Protein AF-X1H424-F1 (afdb_monomer)

Foldseek 3Di:
DVVVVVVCPPQQDDDPVHNDPAGPVRVVVCVVPPPPLVVLLLVLLLVLLVVLCVVPAAFAPAPQVCLVCSVVSSVVVCVVVVVSVVSDDSDSASQAQLSRCCRHGHPNSSVVVVVVVVVVVVVLVVCLVPDDDPVVNVVSVVVVVVVVVVNVSNRRHRVVPDDD

Sequence (164 aa):
MISFIIITLIYSTDNPLNKSRLTVPQRAISVFDEKDPSINTRILMWRVTGLMIKDKPLLGGGIGSFKINYLDYQARFLKEHPEYNKYWTNAKEAHNEYLQIGAEIGLLGLGIILIMILKLYSLFIIFLKKEIDNKRKLTCWGLLLGITSFLISSLFTFPLHVPA

Organism: NCBI:txid412755

Mean predicted aligned error: 7.26 Å

Structure (mmCIF, N/CA/C/O backbone):
data_AF-X1H424-F1
#
_entry.id   AF-X1H424-F1
#
loop_
_atom_site.group_PDB
_atom_site.id
_atom_site.type_symbol
_atom_site.label_atom_id
_atom_site.label_alt_id
_atom_site.label_comp_id
_atom_site.label_asym_id
_atom_site.label_entity_id
_atom_site.label_seq_id
_atom_site.pdbx_PDB_ins_code
_atom_site.Cartn_x
_atom_site.Cartn_y
_atom_site.Cartn_z
_atom_site.occupancy
_atom_site.B_iso_or_equiv
_atom_site.auth_seq_id
_atom_site.auth_comp_id
_atom_site.auth_asym_id
_atom_site.auth_atom_id
_atom_site.pdbx_PDB_model_num
ATOM 1 N N . MET A 1 1 ? 19.628 0.979 31.693 1.00 76.81 1 MET A N 1
ATOM 2 C CA . MET A 1 1 ? 19.611 2.317 31.053 1.00 76.81 1 MET A CA 1
ATOM 3 C C . MET A 1 1 ? 20.960 2.663 30.426 1.00 76.81 1 MET A C 1
ATOM 5 O O . MET A 1 1 ? 20.997 2.891 29.228 1.00 76.81 1 MET A O 1
ATOM 9 N N . ILE A 1 2 ? 22.068 2.614 31.174 1.00 87.44 2 ILE A N 1
ATOM 10 C CA . ILE A 1 2 ? 23.419 2.900 30.645 1.00 87.44 2 ILE A CA 1
ATOM 11 C C . ILE A 1 2 ? 23.819 1.936 29.513 1.00 87.44 2 ILE A C 1
ATOM 13 O O . ILE A 1 2 ? 24.263 2.381 28.462 1.00 87.44 2 ILE A O 1
ATOM 17 N N . SER A 1 3 ? 23.573 0.631 29.672 1.00 84.19 3 SER A N 1
ATOM 18 C CA . SER A 1 3 ? 23.841 -0.369 28.624 1.00 84.19 3 SER A CA 1
ATOM 19 C C . SER A 1 3 ? 23.088 -0.089 27.319 1.00 84.19 3 SER A C 1
ATOM 21 O O . SER A 1 3 ? 23.665 -0.185 26.244 1.00 84.19 3 SER A O 1
ATOM 23 N N . PHE A 1 4 ? 21.819 0.316 27.406 1.00 86.00 4 PHE A N 1
ATOM 24 C CA . PHE A 1 4 ? 20.995 0.660 26.247 1.00 86.00 4 PHE A CA 1
ATOM 25 C C . PHE A 1 4 ? 21.537 1.885 25.502 1.00 86.00 4 PHE A C 1
ATOM 27 O O . PHE A 1 4 ? 21.606 1.877 24.276 1.00 86.00 4 PHE A O 1
ATOM 34 N N . ILE A 1 5 ? 21.983 2.910 26.234 1.00 86.25 5 ILE A N 1
ATOM 35 C CA . ILE A 1 5 ? 22.603 4.108 25.651 1.00 86.25 5 ILE A CA 1
ATOM 36 C C . ILE A 1 5 ? 23.924 3.746 24.964 1.00 86.25 5 ILE A C 1
ATOM 38 O O . ILE A 1 5 ? 24.152 4.169 23.836 1.00 86.25 5 ILE A O 1
ATOM 42 N N . ILE A 1 6 ? 24.761 2.921 25.602 1.00 86.06 6 ILE A N 1
ATOM 43 C CA . ILE A 1 6 ? 26.037 2.466 25.031 1.00 86.06 6 ILE A CA 1
ATOM 44 C C . ILE A 1 6 ? 25.802 1.667 23.746 1.00 86.06 6 ILE A C 1
ATOM 46 O O . ILE A 1 6 ? 26.428 1.956 22.732 1.00 86.06 6 ILE A O 1
ATOM 50 N N . ILE A 1 7 ? 24.867 0.712 23.755 1.00 84.44 7 ILE A N 1
ATOM 51 C CA . ILE A 1 7 ? 24.505 -0.065 22.560 1.00 84.44 7 ILE A CA 1
ATOM 52 C C . ILE A 1 7 ? 23.983 0.869 21.465 1.00 84.44 7 ILE A C 1
ATOM 54 O O . ILE A 1 7 ? 24.426 0.786 20.323 1.00 84.44 7 ILE A O 1
ATOM 58 N N . THR A 1 8 ? 23.094 1.800 21.812 1.00 82.56 8 THR A N 1
ATOM 59 C CA . THR A 1 8 ? 22.549 2.769 20.854 1.00 82.56 8 THR A CA 1
ATOM 60 C C . THR A 1 8 ? 23.662 3.607 20.233 1.00 82.56 8 THR A C 1
ATOM 62 O O . THR A 1 8 ? 23.692 3.748 19.017 1.00 82.56 8 THR A O 1
ATOM 6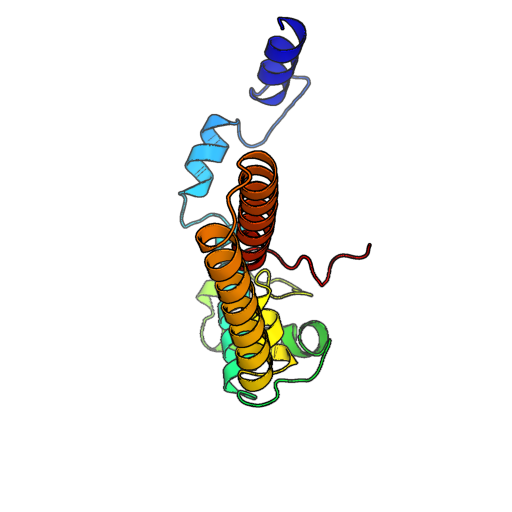5 N N . LEU A 1 9 ? 24.614 4.106 21.026 1.00 80.19 9 LEU A N 1
ATOM 66 C CA . LEU A 1 9 ? 25.762 4.870 20.532 1.00 80.19 9 LEU A CA 1
ATOM 67 C C . LEU A 1 9 ? 26.656 4.029 19.616 1.00 80.19 9 LEU A C 1
ATOM 69 O O . LEU A 1 9 ? 26.959 4.478 18.516 1.00 80.19 9 LEU A O 1
ATOM 73 N N . ILE A 1 10 ? 27.0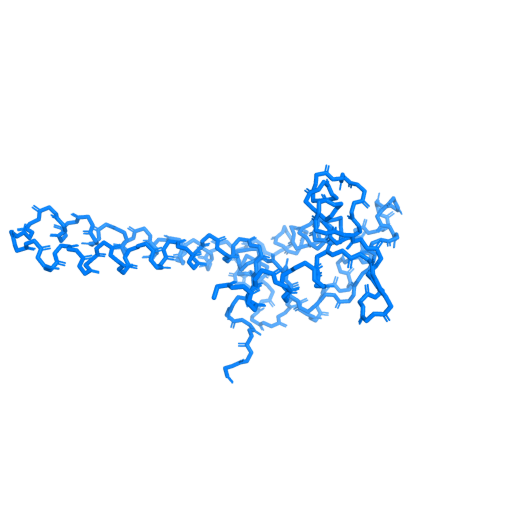02 2.799 20.014 1.00 83.12 10 ILE A N 1
ATOM 74 C CA . ILE A 1 10 ? 27.833 1.888 19.209 1.00 83.12 10 ILE A CA 1
ATOM 75 C C . ILE A 1 10 ? 27.181 1.582 17.851 1.00 83.12 10 ILE A C 1
ATOM 77 O O . ILE A 1 10 ? 27.872 1.521 16.839 1.00 83.12 10 ILE A O 1
ATOM 81 N N . TYR A 1 11 ? 25.860 1.413 17.790 1.00 78.19 11 TYR A N 1
ATOM 82 C CA . TYR A 1 11 ? 25.168 1.133 16.525 1.00 78.19 11 TYR A CA 1
ATOM 83 C C . TYR A 1 11 ? 24.762 2.387 15.735 1.00 78.19 11 TYR A C 1
ATOM 85 O O . TYR A 1 11 ? 24.417 2.283 14.555 1.00 78.19 11 TYR A O 1
ATOM 93 N N . SER A 1 12 ? 24.805 3.570 16.355 1.00 77.31 12 SER A N 1
ATOM 94 C CA . SER A 1 12 ? 24.396 4.827 15.714 1.00 77.31 12 SER A CA 1
ATOM 95 C C . SER A 1 12 ? 25.554 5.637 15.143 1.00 77.31 12 SER A C 1
ATOM 97 O O . SER A 1 12 ? 25.324 6.455 14.245 1.00 77.31 12 SER A O 1
ATOM 99 N N . THR A 1 13 ? 26.773 5.428 15.649 1.00 79.31 13 THR A N 1
ATOM 100 C CA . THR A 1 13 ? 27.990 6.107 15.194 1.00 79.31 13 THR A CA 1
ATOM 101 C C . THR A 1 13 ? 28.931 5.149 14.481 1.00 79.31 13 THR A C 1
ATOM 103 O O . THR A 1 13 ? 28.939 3.944 14.740 1.00 79.31 13 THR A O 1
ATOM 106 N N . ASP A 1 14 ? 29.738 5.705 13.582 1.00 78.88 14 ASP A N 1
ATOM 107 C CA . ASP A 1 14 ? 30.795 4.952 12.926 1.00 78.88 14 ASP A CA 1
ATOM 108 C C . ASP A 1 14 ? 31.916 4.654 13.915 1.00 78.88 14 ASP A C 1
ATOM 110 O O . ASP A 1 14 ? 32.489 5.550 14.538 1.00 78.88 14 ASP A O 1
ATOM 114 N N . ASN A 1 15 ? 32.222 3.373 14.071 1.00 81.19 15 ASN A N 1
ATOM 115 C CA . ASN A 1 15 ? 33.288 2.901 14.940 1.00 81.19 15 ASN A CA 1
ATOM 116 C C . ASN A 1 15 ? 33.833 1.554 14.426 1.00 81.19 15 ASN A C 1
ATOM 118 O O . ASN A 1 15 ? 33.272 0.968 13.498 1.00 81.19 15 ASN A O 1
ATOM 122 N N . PRO A 1 16 ? 34.926 1.027 15.002 1.00 83.69 16 PRO A N 1
ATOM 123 C CA . PRO A 1 16 ? 35.528 -0.225 14.541 1.00 83.69 16 PRO A CA 1
ATOM 124 C C . PRO A 1 16 ? 34.597 -1.447 14.579 1.00 83.69 16 PRO A C 1
ATOM 126 O O . PRO A 1 16 ? 34.830 -2.393 13.831 1.00 83.69 16 PRO A O 1
ATOM 129 N N . LEU A 1 17 ? 33.558 -1.430 15.422 1.00 75.69 17 LEU A N 1
ATOM 130 C CA . LEU A 1 17 ? 32.578 -2.511 15.581 1.00 75.69 17 LEU A CA 1
ATOM 131 C C . LEU A 1 17 ? 31.364 -2.354 14.649 1.00 75.69 17 LEU A C 1
ATOM 133 O O . LEU A 1 17 ? 30.717 -3.343 14.318 1.00 75.69 17 LEU A O 1
ATOM 137 N N . ASN A 1 18 ? 31.066 -1.130 14.206 1.00 71.44 18 ASN A N 1
ATOM 138 C CA . ASN A 1 18 ? 29.968 -0.798 13.305 1.00 71.44 18 ASN A CA 1
ATOM 139 C C . ASN A 1 18 ? 30.453 0.202 12.248 1.00 71.44 18 ASN A C 1
ATOM 141 O O . ASN A 1 18 ? 30.312 1.415 12.400 1.00 71.44 18 ASN A O 1
ATOM 145 N N . LYS A 1 19 ? 31.042 -0.324 11.171 1.00 71.44 19 LYS A N 1
ATOM 146 C CA . LYS A 1 19 ? 31.371 0.456 9.973 1.00 71.44 19 LYS A CA 1
ATOM 147 C C . LYS A 1 19 ? 30.118 0.594 9.120 1.00 71.44 19 LYS A C 1
ATOM 149 O O . LYS A 1 19 ? 29.840 -0.243 8.260 1.00 71.44 19 LYS A O 1
ATOM 154 N N . SER A 1 20 ? 29.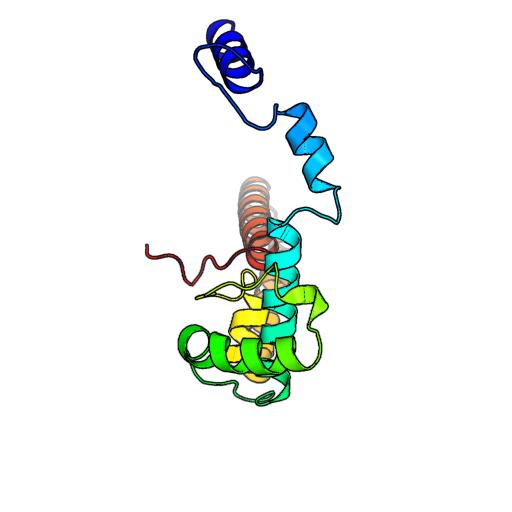336 1.624 9.388 1.00 64.56 20 SER A N 1
ATOM 155 C CA . SER A 1 20 ? 28.124 1.921 8.643 1.00 64.56 20 SER A CA 1
ATOM 156 C C . SER A 1 20 ? 28.434 2.888 7.502 1.00 64.56 20 SER A C 1
ATOM 158 O O . SER A 1 20 ? 29.183 3.837 7.657 1.00 64.56 20 SER A O 1
ATOM 160 N N . ARG A 1 21 ? 27.843 2.700 6.317 1.00 64.44 21 ARG A N 1
ATOM 161 C CA . ARG A 1 21 ? 27.990 3.701 5.238 1.00 64.44 21 ARG A CA 1
ATOM 162 C C . ARG A 1 21 ? 27.371 5.060 5.594 1.00 64.44 21 ARG A C 1
ATOM 164 O O . ARG A 1 21 ? 27.732 6.059 4.986 1.00 64.44 21 ARG A O 1
ATOM 171 N N . LEU A 1 22 ? 26.404 5.065 6.516 1.00 68.25 22 LEU A N 1
ATOM 172 C CA . LEU A 1 22 ? 25.638 6.230 6.955 1.00 68.25 22 LEU A CA 1
ATOM 173 C C . LEU A 1 22 ? 25.295 6.076 8.441 1.00 68.25 22 LEU A C 1
ATOM 175 O O . LEU A 1 22 ? 24.689 5.067 8.833 1.00 68.25 22 LEU A O 1
ATOM 179 N N . THR A 1 23 ? 25.614 7.101 9.227 1.00 78.62 23 THR A N 1
ATOM 180 C CA . THR A 1 23 ? 25.205 7.249 10.635 1.00 78.62 23 THR A CA 1
ATOM 181 C C . THR A 1 23 ? 23.700 7.519 10.760 1.00 78.62 23 THR A C 1
ATOM 183 O O . THR A 1 23 ? 23.047 7.900 9.788 1.00 78.62 23 THR A O 1
ATOM 186 N N . VAL A 1 24 ? 23.114 7.344 11.951 1.00 76.81 24 VAL A N 1
ATOM 187 C CA . VAL A 1 24 ? 21.662 7.555 12.167 1.00 76.81 24 VAL A CA 1
ATOM 188 C C . VAL A 1 24 ? 21.178 8.955 11.747 1.00 76.81 24 VAL A C 1
ATOM 190 O O . VAL A 1 24 ? 20.176 9.025 11.034 1.00 76.81 24 VAL A O 1
ATOM 193 N N . PRO A 1 25 ? 21.877 10.060 12.077 1.00 76.12 25 PRO A N 1
ATOM 194 C CA . PRO A 1 25 ? 21.494 11.385 11.590 1.00 76.12 25 PRO A CA 1
ATOM 195 C C . PRO A 1 25 ? 21.573 11.503 10.064 1.00 76.12 25 PRO A C 1
ATOM 197 O O . PRO A 1 25 ? 20.676 12.061 9.438 1.00 76.12 25 PRO A O 1
ATOM 200 N N . GLN A 1 26 ? 22.610 10.929 9.447 1.00 74.06 26 GLN A N 1
ATOM 201 C CA . GLN A 1 26 ? 22.758 10.934 7.989 1.00 74.06 26 GLN A CA 1
ATOM 202 C C . GLN A 1 26 ? 21.657 10.123 7.301 1.00 74.06 26 GLN A C 1
ATOM 204 O O . GLN A 1 26 ? 21.177 10.542 6.256 1.00 74.06 26 GLN A O 1
ATOM 209 N N . ARG A 1 27 ? 21.205 9.012 7.898 1.00 72.19 27 ARG A N 1
ATOM 210 C CA . ARG A 1 27 ? 20.041 8.253 7.412 1.00 72.19 27 ARG A CA 1
ATOM 211 C C . ARG A 1 27 ? 18.750 9.053 7.525 1.00 72.19 27 ARG A C 1
ATOM 213 O O . ARG A 1 27 ? 17.937 9.013 6.615 1.00 72.19 27 ARG A O 1
ATOM 220 N N . ALA A 1 28 ? 18.556 9.785 8.621 1.00 76.25 28 ALA A N 1
ATOM 221 C CA . ALA A 1 28 ? 17.378 10.636 8.775 1.00 76.25 28 ALA A CA 1
ATOM 222 C C . ALA A 1 28 ? 17.326 11.728 7.693 1.00 76.25 28 ALA A C 1
ATOM 224 O O . ALA A 1 28 ? 16.259 12.002 7.156 1.00 76.25 28 ALA A O 1
ATOM 225 N N . ILE A 1 29 ? 18.478 12.302 7.333 1.00 77.94 29 ILE A N 1
ATOM 226 C CA . ILE A 1 29 ? 18.586 13.294 6.255 1.00 77.94 29 ILE A CA 1
ATOM 227 C C . ILE A 1 29 ? 18.426 12.636 4.876 1.00 77.94 29 ILE A C 1
ATOM 229 O O . ILE A 1 29 ? 17.736 13.189 4.026 1.00 77.94 29 ILE A O 1
ATOM 233 N N . SER A 1 30 ? 19.002 11.449 4.653 1.00 72.38 30 SER A N 1
ATOM 234 C CA . SER A 1 30 ? 18.941 10.767 3.351 1.00 72.38 30 SER A CA 1
ATOM 235 C C . SER A 1 30 ? 17.529 10.336 2.958 1.00 72.38 30 SER A C 1
ATOM 237 O O . SER A 1 30 ? 17.249 10.213 1.775 1.00 72.38 30 SER A O 1
ATOM 239 N N . VAL A 1 31 ? 16.618 10.154 3.922 1.00 67.25 31 VAL A N 1
ATOM 240 C CA . VAL A 1 31 ? 15.191 9.906 3.641 1.00 67.25 31 VAL A CA 1
ATOM 241 C C . VAL A 1 31 ? 14.550 11.064 2.861 1.00 67.25 31 VAL A C 1
ATOM 243 O O . VAL A 1 31 ? 13.599 10.838 2.117 1.00 67.25 31 VAL A O 1
ATOM 246 N N . PHE A 1 32 ? 15.069 12.286 3.004 1.00 70.81 32 PHE A N 1
ATOM 247 C CA . PHE A 1 32 ? 14.613 13.465 2.264 1.00 70.81 32 PHE A CA 1
ATOM 248 C C . PHE A 1 32 ? 15.410 13.718 0.977 1.00 70.81 32 PHE A C 1
ATOM 250 O O . PHE A 1 32 ? 15.129 14.685 0.272 1.00 70.81 32 PHE A O 1
ATOM 257 N N . ASP A 1 33 ? 16.403 12.881 0.661 1.00 72.75 33 ASP A N 1
ATOM 258 C CA . ASP A 1 33 ? 17.150 12.990 -0.587 1.00 72.75 33 ASP A CA 1
ATOM 259 C C . ASP A 1 33 ? 16.334 12.372 -1.729 1.00 72.75 33 ASP A C 1
ATOM 261 O O . ASP A 1 33 ? 16.129 11.159 -1.802 1.00 72.75 33 ASP A O 1
ATOM 265 N N . GLU A 1 34 ? 15.891 13.212 -2.664 1.00 64.38 34 GLU A N 1
ATOM 266 C CA . GLU A 1 34 ? 15.187 12.777 -3.874 1.00 64.38 34 GLU A CA 1
ATOM 267 C C . GLU A 1 34 ? 16.008 11.789 -4.715 1.00 64.38 34 GLU A C 1
ATOM 269 O O . GLU A 1 34 ? 15.447 11.057 -5.532 1.00 64.38 34 GLU A O 1
ATOM 274 N N . LYS A 1 35 ? 17.333 11.731 -4.531 1.00 66.81 35 LYS A N 1
ATOM 275 C CA . LYS A 1 35 ? 18.215 10.797 -5.239 1.00 66.81 35 LYS A CA 1
ATOM 276 C C . LYS A 1 35 ? 18.359 9.445 -4.551 1.00 66.81 35 LYS A C 1
ATOM 278 O O . LYS A 1 35 ? 19.094 8.612 -5.088 1.00 66.81 35 LYS A O 1
ATOM 283 N N . ASP A 1 36 ? 17.659 9.185 -3.442 1.00 77.00 36 ASP A N 1
ATOM 284 C CA . ASP A 1 36 ? 17.698 7.879 -2.784 1.00 77.00 36 ASP A CA 1
ATOM 285 C C . ASP A 1 36 ? 17.312 6.772 -3.796 1.00 77.00 36 ASP A C 1
ATOM 287 O O . ASP A 1 36 ? 16.197 6.774 -4.346 1.00 77.00 36 ASP A O 1
ATOM 291 N N . PRO A 1 37 ? 18.223 5.824 -4.092 1.00 78.50 37 PRO A N 1
ATOM 292 C CA . PRO A 1 37 ? 17.961 4.755 -5.048 1.00 78.50 37 PRO A CA 1
ATOM 293 C C . PRO A 1 37 ? 16.761 3.882 -4.669 1.00 78.50 37 PRO A C 1
ATOM 295 O O . PRO A 1 37 ? 16.048 3.408 -5.553 1.00 78.50 37 PRO A O 1
ATOM 298 N N . SER A 1 38 ? 16.500 3.691 -3.375 1.00 83.94 38 SER A N 1
ATOM 299 C CA . SER A 1 38 ? 15.387 2.890 -2.859 1.00 83.94 38 SER A CA 1
ATOM 300 C C . SER A 1 38 ? 14.038 3.538 -3.168 1.00 83.94 38 SER A C 1
ATOM 302 O O . SER A 1 38 ? 13.131 2.876 -3.679 1.00 83.94 38 SER A O 1
ATOM 304 N N . ILE A 1 39 ? 13.915 4.848 -2.924 1.00 86.88 39 ILE A N 1
ATOM 305 C CA . ILE A 1 39 ? 12.684 5.605 -3.195 1.00 86.88 39 ILE A CA 1
ATOM 306 C C . ILE A 1 39 ? 12.398 5.612 -4.696 1.00 86.88 39 ILE A C 1
ATOM 308 O O . ILE A 1 39 ? 11.295 5.264 -5.116 1.00 86.88 39 ILE A O 1
ATOM 312 N N . ASN A 1 40 ? 13.400 5.925 -5.516 1.00 90.56 40 ASN A N 1
ATOM 313 C CA . ASN A 1 40 ? 13.232 5.963 -6.968 1.00 90.56 40 ASN A CA 1
ATOM 314 C C . ASN A 1 40 ? 12.902 4.593 -7.571 1.00 90.56 40 ASN A C 1
ATOM 316 O O . ASN A 1 40 ? 12.092 4.511 -8.493 1.00 90.56 40 ASN A O 1
ATOM 320 N N . THR A 1 41 ? 13.455 3.511 -7.018 1.00 92.69 41 THR A N 1
ATOM 321 C CA . THR A 1 41 ? 13.082 2.145 -7.415 1.00 92.69 41 THR A CA 1
ATOM 322 C C . THR A 1 41 ? 11.602 1.875 -7.127 1.00 92.69 41 THR A C 1
ATOM 324 O O . THR A 1 41 ? 10.911 1.306 -7.969 1.00 92.69 41 THR A O 1
ATOM 327 N N . ARG A 1 42 ? 11.068 2.332 -5.984 1.00 93.50 42 ARG A N 1
ATOM 328 C CA . ARG A 1 42 ? 9.627 2.226 -5.678 1.00 93.50 42 ARG A CA 1
ATOM 329 C C . ARG A 1 42 ? 8.766 3.083 -6.591 1.00 93.50 42 ARG A C 1
ATOM 331 O O . ARG A 1 42 ? 7.732 2.611 -7.047 1.00 93.50 42 ARG A O 1
ATOM 338 N N . ILE A 1 43 ? 9.202 4.301 -6.902 1.00 94.31 43 ILE A N 1
ATOM 339 C CA . ILE A 1 43 ? 8.502 5.165 -7.860 1.00 94.31 43 ILE A CA 1
ATOM 340 C C . ILE A 1 43 ? 8.425 4.479 -9.227 1.00 94.31 43 ILE A C 1
ATOM 342 O O . ILE A 1 43 ? 7.346 4.444 -9.817 1.00 94.31 43 ILE A O 1
ATOM 346 N N . LEU A 1 44 ? 9.526 3.889 -9.709 1.00 96.25 44 LEU A N 1
ATOM 347 C CA . LEU A 1 44 ? 9.520 3.098 -10.940 1.00 96.25 44 LEU A CA 1
ATOM 348 C C . LEU A 1 44 ? 8.529 1.932 -10.838 1.00 96.25 44 LEU A C 1
ATOM 350 O O . LEU A 1 44 ? 7.692 1.788 -11.725 1.00 96.25 44 LEU A O 1
ATOM 354 N N . MET A 1 45 ? 8.578 1.150 -9.751 1.00 97.06 45 MET A N 1
ATOM 355 C CA . MET A 1 45 ? 7.632 0.050 -9.526 1.00 97.06 45 MET A CA 1
ATOM 356 C C . MET A 1 45 ? 6.188 0.538 -9.640 1.00 97.06 45 MET A C 1
ATOM 358 O O . MET A 1 45 ? 5.434 -0.003 -10.436 1.00 97.06 45 MET A O 1
ATOM 362 N N . TRP A 1 46 ? 5.816 1.615 -8.947 1.00 97.69 46 TRP A N 1
ATOM 363 C CA . TRP A 1 46 ? 4.452 2.150 -8.966 1.00 97.69 46 TRP A CA 1
ATOM 364 C C . TRP A 1 46 ? 4.018 2.666 -10.338 1.00 97.69 46 TRP A C 1
ATOM 366 O O . TRP A 1 46 ? 2.862 2.483 -10.722 1.00 97.69 46 TRP A O 1
ATOM 376 N N . ARG A 1 47 ? 4.925 3.292 -11.097 1.00 97.75 47 ARG A N 1
ATOM 377 C CA . ARG A 1 47 ? 4.653 3.740 -12.472 1.00 97.75 47 ARG A CA 1
ATOM 378 C C . ARG A 1 47 ? 4.372 2.553 -13.390 1.00 97.75 47 ARG A C 1
ATOM 380 O O . ARG A 1 47 ? 3.389 2.577 -14.128 1.00 97.75 47 ARG A O 1
ATOM 387 N N . VAL A 1 48 ? 5.190 1.507 -13.291 1.00 98.19 48 VAL A N 1
ATOM 388 C CA . VAL A 1 48 ? 5.012 0.257 -14.038 1.00 98.19 48 VAL A CA 1
ATOM 389 C C . VAL A 1 48 ? 3.708 -0.433 -13.630 1.00 98.19 48 VAL A C 1
ATOM 391 O O . VAL A 1 48 ? 2.919 -0.792 -14.502 1.00 98.19 48 VAL A O 1
ATOM 394 N N . THR A 1 49 ? 3.404 -0.532 -12.332 1.00 98.06 49 THR A N 1
ATOM 395 C CA . THR A 1 49 ? 2.121 -1.068 -11.848 1.00 98.06 49 THR A CA 1
ATOM 396 C C . THR A 1 49 ? 0.938 -0.264 -12.384 1.00 98.06 49 THR A C 1
ATOM 398 O O . THR A 1 49 ? -0.071 -0.834 -12.788 1.00 98.06 49 THR A O 1
ATOM 401 N N . GLY A 1 50 ? 1.064 1.063 -12.457 1.00 98.25 50 GLY A N 1
ATOM 402 C CA . GLY A 1 50 ? 0.058 1.937 -13.058 1.00 98.25 50 GLY A CA 1
ATOM 403 C C . GLY A 1 50 ? -0.218 1.611 -14.529 1.00 98.25 50 GLY A C 1
ATOM 404 O O . GLY A 1 50 ? -1.377 1.622 -14.942 1.00 98.25 50 GLY A O 1
ATOM 405 N N . LEU A 1 51 ? 0.810 1.255 -15.308 1.00 98.06 51 LEU A N 1
ATOM 406 C CA . LEU A 1 51 ? 0.620 0.758 -16.675 1.00 98.06 51 LEU A CA 1
ATOM 407 C C . LEU A 1 51 ? -0.123 -0.581 -16.703 1.00 98.06 51 LEU A C 1
ATOM 409 O O . LEU A 1 51 ? -1.018 -0.753 -17.525 1.00 98.06 51 LEU A O 1
ATOM 413 N N . MET A 1 52 ? 0.198 -1.505 -15.793 1.00 98.31 52 MET A N 1
ATOM 414 C CA . MET A 1 52 ? -0.505 -2.793 -15.688 1.00 98.31 52 MET A CA 1
ATOM 415 C C . MET A 1 52 ? -1.997 -2.598 -15.395 1.00 98.31 52 MET A C 1
ATOM 417 O O . MET A 1 52 ? -2.844 -3.214 -16.042 1.00 98.31 52 MET A O 1
ATOM 421 N N . ILE A 1 53 ? -2.321 -1.690 -14.468 1.00 98.56 53 ILE A N 1
ATOM 422 C CA . ILE A 1 53 ? -3.704 -1.305 -14.155 1.00 98.56 53 ILE A CA 1
ATOM 423 C C . ILE A 1 53 ? -4.371 -0.686 -15.385 1.00 98.56 53 ILE A C 1
ATOM 425 O O . ILE A 1 53 ? -5.507 -1.024 -15.699 1.00 98.56 53 ILE A O 1
ATOM 429 N N . LYS A 1 54 ? -3.680 0.208 -16.100 1.00 98.19 54 LYS A N 1
ATOM 430 C CA . LYS A 1 54 ? -4.228 0.875 -17.288 1.00 98.19 54 LYS A CA 1
ATOM 431 C C . LYS A 1 54 ? -4.552 -0.110 -18.416 1.00 98.19 54 LYS A C 1
ATOM 433 O O . LYS A 1 54 ? -5.569 0.071 -19.080 1.00 98.19 54 LYS A O 1
ATOM 438 N N . ASP A 1 55 ? -3.728 -1.137 -18.611 1.00 97.88 55 ASP A N 1
ATOM 439 C CA . ASP A 1 55 ? -3.943 -2.154 -19.647 1.00 97.88 55 ASP A CA 1
ATOM 440 C C . ASP A 1 55 ? -5.098 -3.112 -19.289 1.00 97.88 55 ASP A C 1
ATOM 442 O O . ASP A 1 55 ? -5.811 -3.572 -20.182 1.00 97.88 55 ASP A O 1
ATOM 446 N N . LYS A 1 56 ? -5.328 -3.402 -17.996 1.00 97.44 56 LYS A N 1
ATOM 447 C CA . LYS A 1 56 ? -6.416 -4.284 -17.519 1.00 97.44 56 LYS A CA 1
ATOM 448 C C . LYS A 1 56 ? -7.188 -3.690 -16.323 1.00 97.44 56 LYS A C 1
ATOM 450 O O . LYS A 1 56 ? -7.166 -4.255 -15.229 1.00 97.44 56 LYS A O 1
ATOM 455 N N . PRO A 1 57 ? -7.943 -2.593 -16.504 1.00 97.62 57 PRO A N 1
ATOM 456 C CA . PRO A 1 57 ? -8.441 -1.790 -15.384 1.00 97.62 57 PRO A CA 1
ATOM 457 C C . PRO A 1 57 ? -9.568 -2.439 -14.582 1.00 97.62 57 PRO A C 1
ATOM 459 O O . PRO A 1 57 ? -9.700 -2.162 -13.396 1.00 97.62 57 PRO A O 1
ATOM 462 N N . LEU A 1 58 ? -10.407 -3.278 -15.194 1.00 97.25 58 LEU A N 1
ATOM 463 C CA . LEU A 1 58 ? -11.599 -3.799 -14.516 1.00 97.25 58 LEU A CA 1
ATOM 464 C C . LEU A 1 58 ? -11.294 -5.010 -13.635 1.00 97.25 58 LEU A C 1
ATOM 466 O O . LEU A 1 58 ? -11.609 -4.984 -12.448 1.00 97.25 58 LEU A O 1
ATOM 470 N N . LEU A 1 59 ? -10.685 -6.043 -14.221 1.00 96.94 59 LEU A N 1
ATOM 471 C CA . LEU A 1 59 ? -10.452 -7.344 -13.581 1.00 96.94 59 LEU A CA 1
ATOM 472 C C . LEU A 1 59 ? -8.971 -7.632 -13.298 1.00 96.94 59 LEU A C 1
ATOM 474 O O . LEU A 1 59 ? -8.661 -8.665 -12.712 1.00 96.94 59 LEU A O 1
ATOM 478 N N . GLY A 1 60 ? -8.061 -6.746 -13.713 1.00 97.44 60 GLY A N 1
ATOM 479 C CA . GLY A 1 60 ? -6.626 -6.952 -13.548 1.00 97.44 60 GLY A CA 1
ATOM 480 C C . GLY A 1 60 ? -6.073 -8.097 -14.400 1.00 97.44 60 GLY A C 1
ATOM 481 O O . GLY A 1 60 ? -6.703 -8.587 -15.342 1.00 97.44 60 GLY A O 1
ATOM 482 N N . GLY A 1 61 ? -4.840 -8.494 -14.095 1.00 96.62 61 GLY A N 1
ATOM 483 C CA . GLY A 1 61 ? -4.130 -9.585 -14.763 1.00 96.62 61 GLY A CA 1
ATOM 484 C C . GLY A 1 61 ? -4.383 -10.984 -14.192 1.00 96.62 61 GLY A C 1
ATOM 485 O O . GLY A 1 61 ? -3.926 -11.951 -14.799 1.00 96.62 61 GLY A O 1
ATOM 486 N N . GLY A 1 62 ? -5.098 -11.098 -13.072 1.00 96.38 62 GLY A N 1
ATOM 487 C CA . GLY A 1 62 ? -5.230 -12.304 -12.253 1.00 96.38 62 GLY A CA 1
ATOM 488 C C . GLY A 1 62 ? -4.282 -12.306 -11.046 1.00 96.38 62 GLY A C 1
ATOM 489 O O . GLY A 1 62 ? -3.237 -11.653 -11.058 1.00 96.38 62 GLY A O 1
ATOM 490 N N . ILE A 1 63 ? -4.635 -13.060 -10.002 1.00 94.31 63 ILE A N 1
ATOM 491 C CA . ILE A 1 63 ? -3.811 -13.207 -8.790 1.00 94.31 63 ILE A CA 1
ATOM 492 C C . ILE A 1 63 ? -2.451 -13.818 -9.148 1.00 94.31 63 ILE A C 1
ATOM 494 O O . ILE A 1 63 ? -2.373 -14.806 -9.882 1.00 94.31 63 ILE A O 1
ATOM 498 N N . GLY A 1 64 ? -1.375 -13.230 -8.629 1.00 93.44 64 GLY A N 1
ATOM 499 C CA . GLY A 1 64 ? 0.005 -13.615 -8.919 1.00 93.44 64 GLY A CA 1
ATOM 500 C C . GLY A 1 64 ? 0.501 -13.206 -10.308 1.00 93.44 64 GLY A C 1
ATOM 501 O O . GLY A 1 64 ? 1.611 -13.588 -10.685 1.00 93.44 64 GLY A O 1
ATOM 502 N N . SER A 1 65 ? -0.292 -12.460 -11.084 1.00 96.00 65 SER A N 1
ATOM 503 C CA . SER A 1 65 ? 0.101 -11.982 -12.412 1.00 96.00 65 SER A CA 1
ATOM 504 C C . SER A 1 65 ? 1.111 -10.840 -12.361 1.00 96.00 65 SER A C 1
ATOM 506 O O . SER A 1 65 ? 1.791 -10.609 -13.365 1.00 96.00 65 SER A O 1
ATOM 508 N N . PHE A 1 66 ? 1.250 -10.152 -11.222 1.00 97.06 66 PHE A N 1
ATOM 509 C CA . PHE A 1 66 ? 2.176 -9.037 -11.090 1.00 97.06 66 PHE A CA 1
ATOM 510 C C . PHE A 1 66 ? 3.606 -9.481 -11.396 1.00 97.06 66 PHE A C 1
ATOM 512 O O . PHE A 1 66 ? 4.190 -9.056 -12.390 1.00 97.06 66 PHE A O 1
ATOM 519 N N . LYS A 1 67 ? 4.129 -10.435 -10.617 1.00 95.44 67 LYS A N 1
ATOM 520 C CA . LYS A 1 67 ? 5.493 -10.972 -10.770 1.00 95.44 67 LYS A CA 1
ATOM 521 C C . LYS A 1 67 ? 5.775 -11.589 -12.143 1.00 95.44 67 LYS A C 1
ATOM 523 O O . LYS A 1 67 ? 6.929 -11.661 -12.544 1.00 95.44 67 LYS A O 1
ATOM 528 N N . ILE A 1 68 ? 4.740 -12.077 -12.833 1.00 95.88 68 ILE A N 1
ATOM 529 C CA . ILE A 1 68 ? 4.871 -12.713 -14.151 1.00 95.88 68 ILE A CA 1
ATOM 530 C C . ILE A 1 68 ? 5.061 -11.642 -15.224 1.00 95.88 68 ILE A C 1
ATOM 532 O O . ILE A 1 68 ? 5.937 -11.768 -16.069 1.00 95.88 68 ILE A O 1
ATOM 536 N N . ASN A 1 69 ? 4.252 -10.583 -15.173 1.00 96.75 69 ASN A N 1
ATOM 537 C CA . ASN A 1 69 ? 4.204 -9.580 -16.232 1.00 96.75 69 ASN A CA 1
ATOM 538 C C . ASN A 1 69 ? 5.094 -8.358 -15.951 1.00 96.75 69 ASN A C 1
ATOM 540 O O . ASN A 1 69 ? 5.358 -7.580 -16.863 1.00 96.75 69 ASN A O 1
ATOM 544 N N . TYR A 1 70 ? 5.546 -8.151 -14.710 1.00 97.88 70 TYR A N 1
ATOM 545 C CA . TYR A 1 70 ? 6.201 -6.908 -14.297 1.00 97.88 70 TYR A CA 1
ATOM 546 C C . TYR A 1 70 ? 7.400 -6.531 -15.179 1.00 97.88 70 TYR A C 1
ATOM 548 O O . TYR A 1 70 ? 7.501 -5.380 -15.596 1.00 97.88 70 TYR A O 1
ATOM 556 N N . LEU A 1 71 ? 8.280 -7.484 -15.511 1.00 97.56 71 LEU A N 1
ATOM 557 C CA . LEU A 1 71 ? 9.464 -7.209 -16.336 1.00 97.56 71 LEU A CA 1
ATOM 558 C C . LEU A 1 71 ? 9.102 -6.755 -17.758 1.00 97.56 71 LEU A C 1
ATOM 560 O O . LEU A 1 71 ? 9.751 -5.851 -18.284 1.00 97.56 71 LEU A O 1
ATOM 564 N N . ASP A 1 72 ? 8.039 -7.303 -18.350 1.00 97.62 72 ASP A N 1
ATOM 565 C CA . ASP A 1 72 ? 7.571 -6.901 -19.681 1.00 97.62 72 ASP A CA 1
ATOM 566 C C . ASP A 1 72 ? 7.015 -5.473 -19.663 1.00 97.62 72 ASP A C 1
ATOM 568 O O . ASP A 1 72 ? 7.326 -4.648 -20.528 1.00 97.62 72 ASP A O 1
ATOM 572 N N . TYR A 1 73 ? 6.221 -5.142 -18.642 1.00 98.12 73 TYR A N 1
ATOM 573 C CA . TYR A 1 73 ? 5.705 -3.784 -18.458 1.00 98.12 73 TYR A CA 1
ATOM 574 C C . TYR A 1 73 ? 6.813 -2.790 -18.104 1.00 98.12 73 TYR A C 1
ATOM 576 O O . TYR A 1 73 ? 6.789 -1.654 -18.579 1.00 98.12 73 TYR A O 1
ATOM 584 N N . GLN A 1 74 ? 7.812 -3.207 -17.327 1.00 98.19 74 GLN A N 1
ATOM 585 C CA . GLN A 1 74 ? 8.976 -2.387 -17.016 1.00 98.19 74 GLN A CA 1
ATOM 586 C C . GLN A 1 74 ? 9.805 -2.113 -18.271 1.00 98.19 74 GLN A C 1
ATOM 588 O O . GLN A 1 74 ? 10.184 -0.968 -18.495 1.00 98.19 74 GLN A O 1
ATOM 593 N N . ALA A 1 75 ? 10.041 -3.115 -19.121 1.00 97.44 75 ALA A N 1
ATOM 594 C CA . ALA A 1 75 ? 10.745 -2.928 -20.387 1.00 97.44 75 ALA A CA 1
ATOM 595 C C . ALA A 1 75 ? 10.011 -1.937 -21.306 1.00 97.44 75 ALA A C 1
ATOM 597 O O . ALA A 1 75 ? 10.640 -1.058 -21.898 1.00 97.44 75 ALA A O 1
ATOM 598 N N . ARG A 1 76 ? 8.674 -2.026 -21.380 1.00 97.50 76 ARG A N 1
ATOM 599 C CA . ARG A 1 76 ? 7.835 -1.055 -22.106 1.00 97.50 76 ARG A CA 1
ATOM 600 C C . ARG A 1 76 ? 7.977 0.356 -21.532 1.00 97.50 76 ARG A C 1
ATOM 602 O O . ARG A 1 76 ? 8.247 1.281 -22.289 1.00 97.50 76 ARG A O 1
ATOM 609 N N . PHE A 1 77 ? 7.852 0.510 -20.213 1.00 97.69 77 PHE A N 1
ATOM 610 C CA . PHE A 1 77 ? 7.980 1.806 -19.541 1.00 97.69 77 PHE A CA 1
ATOM 611 C C . PHE A 1 77 ? 9.359 2.436 -19.768 1.00 97.69 77 PHE A C 1
ATOM 613 O O . PHE A 1 77 ? 9.459 3.598 -20.145 1.00 97.69 77 PHE A O 1
ATOM 620 N N . LEU A 1 78 ? 10.430 1.663 -19.585 1.00 97.44 78 LEU A N 1
ATOM 621 C CA . LEU A 1 78 ? 11.809 2.140 -19.706 1.00 97.44 78 LEU A CA 1
ATOM 622 C C . LEU A 1 78 ? 12.200 2.517 -21.140 1.00 97.44 78 LEU A C 1
ATOM 624 O O . LEU A 1 78 ? 13.105 3.328 -21.330 1.00 97.44 78 LEU A O 1
ATOM 628 N N . LYS A 1 79 ? 11.511 1.976 -22.153 1.00 96.75 79 LYS A N 1
ATOM 629 C CA . LYS A 1 79 ? 11.681 2.405 -23.547 1.00 96.75 79 LYS A CA 1
ATOM 630 C C . LYS A 1 79 ? 11.211 3.847 -23.763 1.00 96.75 79 LYS 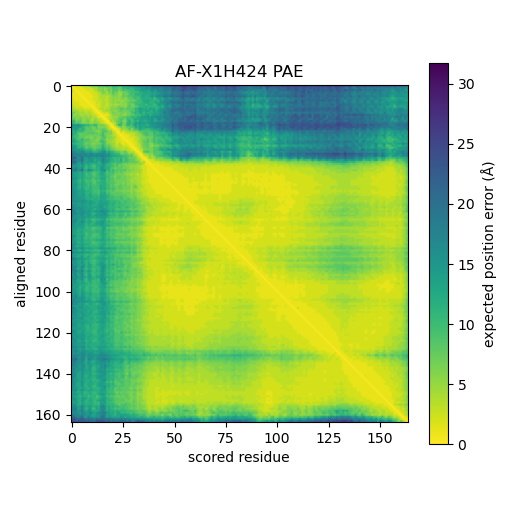A C 1
ATOM 632 O O . LYS A 1 79 ? 11.824 4.569 -24.543 1.00 96.75 79 LYS A O 1
ATOM 637 N N . GLU A 1 80 ? 10.136 4.246 -23.088 1.00 96.12 80 GLU A N 1
ATOM 638 C CA . GLU A 1 80 ? 9.583 5.607 -23.141 1.00 96.12 80 GLU A CA 1
ATOM 639 C C . GLU A 1 80 ? 10.264 6.547 -22.130 1.00 96.12 80 GLU A C 1
ATOM 641 O O . GLU A 1 80 ? 10.333 7.751 -22.364 1.00 96.12 80 GLU A O 1
ATOM 646 N N . HIS A 1 81 ? 10.818 5.986 -21.050 1.00 95.69 81 HIS A N 1
ATOM 647 C CA . HIS A 1 81 ? 11.396 6.706 -19.913 1.00 95.69 81 HIS A CA 1
ATOM 648 C C . HIS A 1 81 ? 12.817 6.217 -19.555 1.00 95.69 81 HIS A C 1
ATOM 650 O O . HIS A 1 81 ? 13.038 5.646 -18.475 1.00 95.69 81 HIS A O 1
ATOM 656 N N . PRO A 1 82 ? 13.811 6.405 -20.446 1.00 94.81 82 PRO A N 1
ATOM 657 C CA . PRO A 1 82 ? 15.165 5.879 -20.264 1.00 94.81 82 PRO A CA 1
ATOM 658 C C . PRO A 1 82 ? 15.905 6.462 -19.047 1.00 94.81 82 PRO A C 1
ATOM 660 O O . PRO A 1 82 ? 16.855 5.850 -18.553 1.00 94.81 82 PRO A O 1
ATOM 663 N N . GLU A 1 83 ? 15.476 7.609 -18.515 1.00 92.62 83 GLU A N 1
ATOM 664 C CA . GLU A 1 83 ? 16.010 8.225 -17.296 1.00 92.62 83 GLU A CA 1
ATOM 665 C C . GLU A 1 83 ? 15.859 7.336 -16.048 1.00 92.62 83 GLU A C 1
ATOM 667 O O . GLU A 1 83 ? 16.641 7.457 -15.097 1.00 92.62 83 GLU A O 1
ATOM 672 N N . TYR A 1 84 ? 14.908 6.395 -16.068 1.00 92.31 84 TYR A N 1
ATOM 673 C CA . TYR A 1 84 ? 14.676 5.440 -14.985 1.00 92.31 84 TYR A CA 1
ATOM 674 C C . TYR A 1 84 ? 15.488 4.141 -15.107 1.00 92.31 84 TYR A C 1
ATOM 676 O O . TYR A 1 84 ? 15.450 3.327 -14.184 1.00 92.31 84 TYR A O 1
ATOM 684 N N . ASN A 1 85 ? 16.273 3.943 -16.177 1.00 93.06 85 ASN A N 1
ATOM 685 C CA . ASN A 1 85 ? 17.021 2.696 -16.421 1.00 93.06 85 ASN A CA 1
ATOM 686 C C . ASN A 1 85 ? 17.924 2.282 -15.249 1.00 93.06 85 ASN A C 1
ATOM 688 O O . ASN A 1 85 ? 18.042 1.103 -14.929 1.00 93.06 85 ASN A O 1
ATOM 692 N N . LYS A 1 86 ? 18.532 3.256 -14.565 1.00 92.94 86 LYS A N 1
ATOM 693 C CA . L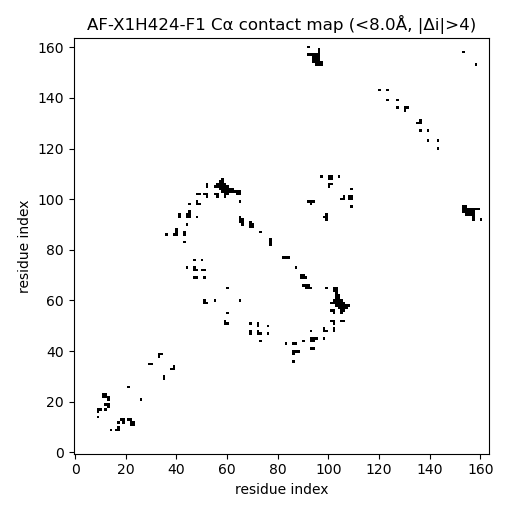YS A 1 86 ? 19.407 3.014 -13.405 1.00 92.94 86 LYS A CA 1
ATOM 694 C C . LYS A 1 86 ? 18.677 2.478 -12.164 1.00 92.94 86 LYS A C 1
ATOM 696 O O . LYS A 1 86 ? 19.337 2.036 -11.230 1.00 92.94 86 LYS A O 1
ATOM 701 N N . TYR A 1 87 ? 17.346 2.536 -12.144 1.00 93.25 87 TYR A N 1
ATOM 702 C CA . TYR A 1 87 ? 16.491 2.032 -11.065 1.00 93.25 87 TYR A CA 1
ATOM 703 C C . TYR A 1 87 ? 15.786 0.724 -11.438 1.00 93.25 87 TYR A C 1
ATOM 705 O O . TYR A 1 87 ? 14.864 0.302 -10.738 1.00 93.25 87 TYR A O 1
ATOM 713 N N . TRP A 1 88 ? 16.190 0.095 -12.549 1.00 93.62 88 TRP A N 1
ATOM 714 C CA . TRP A 1 88 ? 15.679 -1.208 -12.952 1.00 93.62 88 TRP A CA 1
ATOM 715 C C . TRP A 1 88 ? 15.757 -2.209 -11.795 1.00 93.62 88 TRP A C 1
ATOM 717 O O . TRP A 1 88 ? 16.719 -2.245 -11.025 1.00 93.62 88 TRP A O 1
ATOM 727 N N . THR A 1 89 ? 14.722 -3.030 -11.678 1.00 94.19 89 THR A N 1
ATOM 728 C CA . THR A 1 89 ? 14.598 -4.019 -10.610 1.00 94.19 89 THR A CA 1
ATOM 729 C C . THR A 1 89 ? 13.712 -5.166 -11.059 1.00 94.19 89 THR A C 1
ATOM 731 O O . THR A 1 89 ? 12.744 -4.944 -11.782 1.00 94.19 89 THR A O 1
ATOM 734 N N . ASN A 1 90 ? 13.996 -6.376 -10.584 1.00 94.38 90 ASN A N 1
ATOM 735 C CA . ASN A 1 90 ? 13.122 -7.531 -10.755 1.00 94.38 90 ASN A CA 1
ATOM 736 C C . ASN A 1 90 ? 12.114 -7.598 -9.596 1.00 94.38 90 ASN A C 1
ATOM 738 O O . ASN A 1 90 ? 12.295 -8.357 -8.638 1.00 94.38 90 ASN A O 1
ATOM 742 N N . ALA A 1 91 ? 11.094 -6.739 -9.651 1.00 93.25 91 ALA A N 1
ATOM 743 C CA . ALA A 1 91 ? 10.088 -6.649 -8.603 1.00 93.25 91 ALA A CA 1
ATOM 744 C C . ALA A 1 91 ? 9.134 -7.846 -8.654 1.00 93.25 91 ALA A C 1
ATOM 746 O O . ALA A 1 91 ? 8.529 -8.135 -9.684 1.00 93.25 91 ALA A O 1
ATOM 747 N N . LYS A 1 92 ? 8.968 -8.514 -7.510 1.00 94.06 92 LYS A N 1
ATOM 748 C CA . LYS A 1 92 ? 7.943 -9.553 -7.338 1.00 94.06 92 LYS A CA 1
ATOM 749 C C . LYS A 1 92 ? 6.620 -8.992 -6.836 1.00 94.06 92 LYS A C 1
ATOM 751 O O . LYS A 1 92 ? 5.604 -9.618 -7.077 1.00 94.06 92 LYS A O 1
ATOM 756 N N . GLU A 1 93 ? 6.652 -7.827 -6.191 1.00 94.81 93 GLU A N 1
ATOM 757 C CA . GLU A 1 93 ? 5.492 -7.147 -5.614 1.00 94.81 93 GLU A CA 1
ATOM 758 C C . GLU A 1 93 ? 5.606 -5.636 -5.843 1.00 94.81 93 GLU A C 1
ATOM 760 O O . GLU A 1 93 ? 6.712 -5.095 -5.933 1.00 94.81 93 GLU A O 1
ATOM 765 N N . ALA A 1 94 ? 4.476 -4.932 -5.887 1.00 94.69 94 ALA A N 1
ATOM 766 C CA . ALA A 1 94 ? 4.422 -3.497 -6.172 1.00 94.69 94 ALA A CA 1
ATOM 767 C C . ALA A 1 94 ? 4.964 -2.599 -5.045 1.00 94.69 94 ALA A C 1
ATOM 769 O O . ALA A 1 94 ? 5.070 -1.386 -5.229 1.00 94.69 94 ALA A O 1
ATOM 770 N N . HIS A 1 95 ? 5.263 -3.146 -3.860 1.00 93.56 95 HIS A N 1
ATOM 771 C CA . HIS A 1 95 ? 5.560 -2.355 -2.656 1.00 93.56 95 HIS A CA 1
ATOM 772 C C . HIS A 1 95 ? 4.464 -1.328 -2.308 1.00 93.56 95 HIS A C 1
ATOM 774 O O . HIS A 1 95 ? 4.736 -0.254 -1.773 1.00 93.56 95 HIS A O 1
ATOM 780 N N . ASN A 1 96 ? 3.224 -1.662 -2.655 1.00 96.44 96 ASN A N 1
ATOM 781 C CA . ASN A 1 96 ? 1.998 -0.962 -2.301 1.00 96.44 96 ASN A CA 1
ATOM 782 C C . ASN A 1 96 ? 0.852 -1.950 -2.537 1.00 96.44 96 ASN A C 1
ATOM 784 O O . ASN A 1 96 ? 0.580 -2.320 -3.681 1.00 96.44 96 ASN A O 1
ATOM 788 N N . GLU A 1 97 ? 0.203 -2.383 -1.461 1.00 95.94 97 GLU A N 1
ATOM 789 C CA . GLU A 1 97 ? -0.822 -3.429 -1.497 1.00 95.94 97 GLU A CA 1
ATOM 790 C C . GLU A 1 97 ? -2.015 -3.030 -2.383 1.00 95.94 97 GLU A C 1
ATOM 792 O O . GLU A 1 97 ? -2.556 -3.844 -3.123 1.00 95.94 97 GLU A O 1
ATOM 797 N N . TYR A 1 98 ? -2.392 -1.750 -2.401 1.00 97.38 98 TYR A N 1
ATOM 798 C CA . TYR A 1 98 ? -3.517 -1.268 -3.206 1.00 97.38 98 TYR A CA 1
ATOM 799 C C . TYR A 1 98 ? -3.198 -1.251 -4.703 1.00 97.38 98 TYR A C 1
ATOM 801 O O . TYR A 1 98 ? -4.055 -1.591 -5.520 1.00 97.38 98 TYR A O 1
ATOM 809 N N . LEU A 1 99 ? -1.968 -0.882 -5.074 1.00 97.81 99 LEU A N 1
ATOM 810 C CA . LEU A 1 99 ? -1.510 -0.967 -6.462 1.00 97.81 99 LEU A CA 1
ATOM 811 C C . LEU A 1 99 ? -1.371 -2.423 -6.911 1.00 97.81 99 LEU A C 1
ATOM 813 O O . LEU A 1 99 ? -1.751 -2.736 -8.036 1.00 97.81 99 LEU A O 1
ATOM 817 N N . GLN A 1 100 ? -0.886 -3.305 -6.033 1.00 97.50 100 GLN A N 1
ATOM 818 C CA . GLN A 1 100 ? -0.828 -4.744 -6.284 1.00 97.50 100 GLN A CA 1
ATOM 819 C C . GLN A 1 100 ? -2.228 -5.297 -6.584 1.00 97.50 100 GLN A C 1
ATOM 821 O O . GLN A 1 100 ? -2.456 -5.864 -7.651 1.00 97.50 100 GLN A O 1
ATOM 826 N N . ILE A 1 101 ? -3.193 -5.047 -5.691 1.00 97.38 101 ILE A N 1
ATOM 827 C CA . ILE A 1 101 ? -4.598 -5.434 -5.872 1.00 97.38 101 ILE A CA 1
ATOM 828 C C . ILE A 1 101 ? -5.152 -4.852 -7.174 1.00 97.38 101 ILE A C 1
ATOM 830 O O . ILE A 1 101 ? -5.815 -5.558 -7.929 1.00 97.38 101 ILE A O 1
ATOM 834 N N . GLY A 1 102 ? -4.875 -3.579 -7.463 1.00 97.94 102 GLY A N 1
ATOM 835 C CA . GLY A 1 102 ? -5.310 -2.943 -8.700 1.00 97.94 102 GLY A CA 1
ATOM 836 C C . GLY A 1 102 ? -4.760 -3.639 -9.946 1.00 97.94 102 GLY A C 1
ATOM 837 O O . GLY A 1 102 ? -5.493 -3.817 -10.913 1.00 97.94 102 GLY A O 1
ATOM 838 N N . ALA A 1 103 ? -3.489 -4.043 -9.946 1.00 98.06 103 ALA A N 1
ATOM 839 C CA . ALA A 1 103 ? -2.872 -4.704 -11.094 1.00 98.06 103 ALA A CA 1
ATOM 840 C C . ALA A 1 103 ? -3.341 -6.156 -11.260 1.00 98.06 103 ALA A C 1
ATOM 842 O O . ALA A 1 103 ? -3.505 -6.625 -12.387 1.00 98.06 103 ALA A O 1
ATOM 843 N N . GLU A 1 104 ? -3.583 -6.868 -10.160 1.00 97.88 104 GLU A N 1
ATOM 844 C CA . GLU A 1 104 ? -3.936 -8.289 -10.190 1.00 97.88 104 GLU A CA 1
ATOM 845 C C . GLU A 1 104 ? -5.441 -8.550 -10.264 1.00 97.88 104 GLU A C 1
ATOM 847 O O . GLU A 1 104 ? -5.869 -9.424 -11.009 1.00 97.88 104 GLU A O 1
ATOM 852 N N . ILE A 1 105 ? -6.250 -7.788 -9.532 1.00 97.25 105 ILE A N 1
ATOM 853 C CA . ILE A 1 105 ? -7.703 -7.997 -9.384 1.00 97.25 105 ILE A CA 1
ATOM 854 C C . ILE A 1 105 ? -8.500 -6.840 -10.020 1.00 97.25 105 ILE A C 1
ATOM 856 O O . ILE A 1 105 ? -9.724 -6.896 -10.149 1.00 97.25 105 ILE A O 1
ATOM 860 N N . GLY A 1 106 ? -7.819 -5.781 -10.462 1.00 97.88 106 GLY A N 1
ATOM 861 C CA . GLY A 1 106 ? -8.451 -4.632 -11.095 1.00 97.88 106 GLY A CA 1
ATOM 862 C C . GLY A 1 106 ? -9.101 -3.674 -10.100 1.00 97.88 106 GLY A C 1
ATOM 863 O O . GLY A 1 106 ? -9.173 -3.901 -8.888 1.00 97.88 106 GLY A O 1
ATOM 864 N N . LEU A 1 107 ? -9.617 -2.571 -10.636 1.00 98.12 107 LEU A N 1
ATOM 865 C CA . LEU A 1 107 ? -10.292 -1.530 -9.867 1.00 98.12 107 LEU A CA 1
ATOM 866 C C . LEU A 1 107 ? -11.606 -2.018 -9.249 1.00 98.12 107 LEU A C 1
ATOM 868 O O . LEU A 1 107 ? -12.020 -1.475 -8.227 1.00 98.12 107 LEU A O 1
ATOM 872 N N . LEU A 1 108 ? -12.244 -3.051 -9.814 1.00 97.75 108 LEU A N 1
ATOM 873 C CA . LEU A 1 108 ? -13.416 -3.674 -9.194 1.00 97.75 108 LEU A CA 1
ATOM 874 C C . LEU A 1 108 ? -13.036 -4.387 -7.893 1.00 97.75 108 LEU A C 1
ATOM 876 O O . LEU A 1 108 ? -13.661 -4.144 -6.861 1.00 97.75 108 LEU A O 1
ATOM 880 N N . GLY A 1 109 ? -11.982 -5.209 -7.919 1.00 96.38 109 GLY A N 1
ATOM 881 C CA . GLY A 1 109 ? -11.466 -5.875 -6.722 1.00 96.38 109 GLY A CA 1
ATOM 882 C C . GLY A 1 109 ? -11.000 -4.877 -5.665 1.00 96.38 109 GLY A C 1
ATOM 883 O O . GLY A 1 109 ? -11.391 -4.972 -4.500 1.00 96.38 109 GLY A O 1
ATOM 884 N N . LEU A 1 110 ? -10.243 -3.861 -6.089 1.00 97.38 110 LEU A N 1
ATOM 885 C CA . LEU A 1 110 ? -9.810 -2.777 -5.209 1.00 97.38 110 LEU A CA 1
ATOM 886 C C . LEU A 1 110 ? -11.004 -2.041 -4.585 1.00 97.38 110 LEU A C 1
ATOM 888 O O . LEU A 1 110 ? -11.022 -1.807 -3.378 1.00 97.38 110 LEU A O 1
ATOM 892 N N . GLY A 1 111 ? -12.026 -1.719 -5.381 1.00 98.00 111 GLY A N 1
ATOM 893 C CA . GLY A 1 111 ? -13.239 -1.054 -4.911 1.00 98.00 111 GLY A CA 1
ATOM 894 C C . GLY A 1 111 ? -13.975 -1.855 -3.838 1.00 98.00 111 GLY A C 1
ATOM 895 O O . GLY A 1 111 ? -14.376 -1.289 -2.821 1.00 98.00 111 GLY A O 1
ATOM 896 N N . ILE A 1 112 ? -14.094 -3.175 -4.010 1.00 97.81 112 ILE A N 1
ATOM 897 C CA . ILE A 1 112 ? -14.705 -4.062 -3.010 1.00 97.81 112 ILE A CA 1
ATOM 898 C C . ILE A 1 112 ? -13.922 -4.011 -1.692 1.00 97.81 112 ILE A C 1
ATOM 900 O O . ILE A 1 112 ? -14.525 -3.823 -0.634 1.00 97.81 112 ILE A O 1
ATOM 904 N N . ILE A 1 113 ? -12.590 -4.108 -1.744 1.00 96.38 113 ILE A N 1
ATOM 905 C CA . ILE A 1 113 ? -11.736 -4.048 -0.547 1.00 96.38 113 ILE A CA 1
ATOM 906 C C . ILE A 1 113 ? -11.879 -2.695 0.162 1.00 96.38 113 ILE A C 1
ATOM 908 O O . ILE A 1 113 ? -12.054 -2.651 1.381 1.00 96.38 113 ILE A O 1
ATOM 912 N N . LEU A 1 114 ? -11.890 -1.586 -0.582 1.00 97.19 114 LEU A N 1
ATOM 913 C CA . LEU A 1 114 ? -12.092 -0.253 -0.010 1.00 97.19 114 LEU A CA 1
ATOM 914 C C . LEU A 1 114 ? -13.474 -0.114 0.645 1.00 97.19 114 LEU A C 1
ATOM 916 O O . LEU A 1 114 ? -13.581 0.427 1.746 1.00 97.19 114 LEU A O 1
ATOM 920 N N . ILE A 1 115 ? -14.529 -0.652 0.030 1.00 98.31 115 ILE A N 1
ATOM 921 C CA . ILE A 1 115 ? -15.874 -0.671 0.623 1.00 98.31 115 ILE A CA 1
ATOM 922 C C . ILE A 1 115 ? -15.885 -1.487 1.920 1.00 98.31 115 ILE A C 1
ATOM 924 O O . ILE A 1 115 ? -16.469 -1.041 2.910 1.00 98.31 115 ILE A O 1
ATOM 928 N N . MET A 1 116 ? -15.229 -2.651 1.952 1.00 97.56 116 MET A N 1
ATOM 929 C CA . MET A 1 116 ? -15.118 -3.472 3.162 1.00 97.56 116 MET A CA 1
ATOM 930 C C . MET A 1 116 ? -14.418 -2.714 4.294 1.00 97.56 116 MET A C 1
ATOM 932 O O . MET A 1 116 ? -14.915 -2.709 5.421 1.00 97.56 116 MET A O 1
ATOM 936 N N . ILE A 1 117 ? -13.324 -2.010 3.988 1.00 96.94 117 ILE A N 1
ATOM 937 C CA . ILE A 1 117 ? -12.619 -1.151 4.945 1.00 96.94 117 ILE A CA 1
ATOM 938 C C . ILE A 1 117 ? -13.561 -0.056 5.469 1.00 96.94 117 ILE A C 1
ATOM 940 O O . ILE A 1 117 ? -13.730 0.089 6.679 1.00 96.94 117 ILE A O 1
ATOM 944 N N . LEU A 1 118 ? -14.250 0.679 4.592 1.00 97.69 118 LEU A N 1
ATOM 945 C CA . LEU A 1 118 ? -15.180 1.742 5.001 1.00 97.69 118 LEU A CA 1
ATOM 946 C C . LEU A 1 118 ? -16.329 1.218 5.876 1.00 97.69 118 LEU A C 1
ATOM 948 O O . LEU A 1 118 ? -16.727 1.867 6.851 1.00 97.69 118 LEU A O 1
ATOM 952 N N . LYS A 1 119 ? -16.858 0.031 5.562 1.00 98.06 119 LYS A N 1
ATOM 953 C CA . LYS A 1 119 ? -17.880 -0.629 6.383 1.00 98.06 119 LYS A CA 1
ATOM 954 C C . LYS A 1 119 ? -17.333 -1.022 7.748 1.00 98.06 119 LYS A C 1
ATOM 956 O O . LYS A 1 119 ? -18.010 -0.767 8.742 1.00 98.06 119 LYS A O 1
ATOM 961 N N . LEU A 1 120 ? -16.114 -1.549 7.816 1.00 97.12 120 LEU A N 1
ATOM 962 C CA . LEU A 1 120 ? -15.443 -1.853 9.077 1.00 97.12 120 LEU A CA 1
ATOM 963 C C . LEU A 1 120 ? -15.330 -0.599 9.959 1.00 97.12 120 LEU A C 1
ATOM 965 O O . LEU A 1 120 ? -15.801 -0.610 11.095 1.00 97.12 120 LEU A O 1
ATOM 969 N N . TYR A 1 121 ? -14.813 0.513 9.424 1.00 97.31 121 TYR A N 1
ATOM 970 C CA . TYR A 1 121 ? -14.735 1.785 10.158 1.00 97.31 121 TYR A CA 1
ATOM 971 C C . TYR A 1 121 ? -16.112 2.294 10.603 1.00 97.31 121 TYR A C 1
ATOM 973 O O . TYR A 1 121 ? -16.265 2.774 11.727 1.00 97.31 121 TYR A O 1
ATOM 981 N N . SER A 1 122 ? -17.137 2.142 9.762 1.00 97.50 122 SER A N 1
ATOM 982 C CA . SER A 1 122 ? -18.512 2.511 10.118 1.00 97.50 122 SER A CA 1
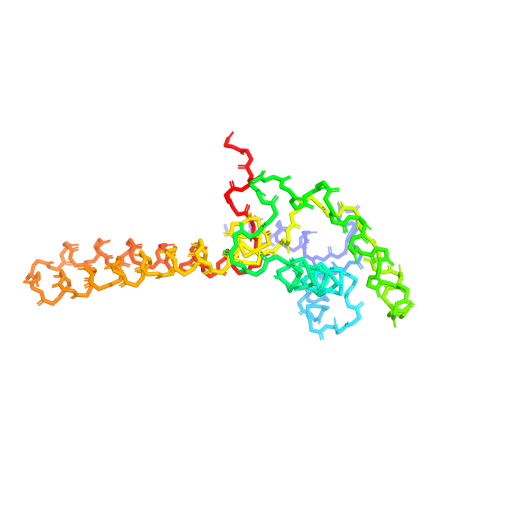ATOM 983 C C . SER A 1 122 ? -19.016 1.719 11.330 1.00 97.50 122 SER A C 1
ATOM 985 O O . SER A 1 122 ? -19.623 2.299 12.230 1.00 97.50 122 SER A O 1
ATOM 987 N N . LEU A 1 123 ? -18.726 0.414 11.395 1.00 97.12 123 LEU A N 1
ATOM 988 C CA . LEU A 1 123 ? -19.082 -0.439 12.534 1.00 97.12 123 LEU A CA 1
ATOM 989 C C . LEU A 1 123 ? -18.357 -0.009 13.813 1.00 97.12 123 LEU A C 1
ATOM 991 O O . LEU A 1 123 ? -19.000 0.109 14.857 1.00 97.12 123 LEU A O 1
ATOM 995 N N . PHE A 1 124 ? -17.059 0.299 13.726 1.00 96.50 124 PHE A N 1
ATOM 996 C CA . PHE A 1 124 ? -16.285 0.838 14.848 1.00 96.50 124 PHE A CA 1
ATOM 997 C C . PHE A 1 124 ? -16.894 2.135 15.391 1.00 96.50 124 PHE A C 1
ATOM 999 O O . PHE A 1 124 ? -17.102 2.267 16.596 1.00 96.50 124 PHE A O 1
ATOM 1006 N N . ILE A 1 125 ? -17.247 3.075 14.512 1.00 96.06 125 ILE A N 1
ATOM 1007 C CA . ILE A 1 125 ? -17.851 4.356 14.907 1.00 96.06 125 ILE A CA 1
ATOM 1008 C C . ILE A 1 125 ? -19.216 4.139 15.569 1.00 96.06 125 ILE A C 1
ATOM 1010 O O . ILE A 1 125 ? -19.502 4.744 16.604 1.00 96.06 125 ILE A O 1
ATOM 1014 N N . ILE A 1 126 ? -20.066 3.281 14.996 1.00 97.25 126 ILE A N 1
ATOM 1015 C CA . ILE A 1 126 ? -21.385 2.966 15.565 1.00 97.25 126 ILE A CA 1
ATOM 1016 C C . ILE A 1 126 ? -21.231 2.338 16.953 1.00 97.25 126 ILE A C 1
ATOM 1018 O O . ILE A 1 126 ? -21.942 2.731 17.878 1.00 97.25 126 ILE A O 1
ATOM 1022 N N . PHE A 1 127 ? -20.300 1.396 17.107 1.00 96.94 127 PHE A N 1
ATOM 1023 C CA . PHE A 1 127 ? -20.009 0.761 18.387 1.00 96.94 127 PHE A CA 1
ATOM 1024 C C . PHE A 1 127 ? -19.534 1.786 19.422 1.00 96.94 127 PHE A C 1
ATOM 1026 O O . PHE A 1 127 ? -20.132 1.901 20.487 1.00 96.94 127 PHE A O 1
ATOM 1033 N N . LEU A 1 128 ? -18.521 2.594 19.092 1.00 95.88 128 LEU A N 1
ATOM 1034 C CA . LEU A 1 128 ? -17.941 3.583 20.006 1.00 95.88 128 LEU A CA 1
ATOM 1035 C C . LEU A 1 128 ? -18.955 4.640 20.472 1.00 95.88 128 LEU A C 1
ATOM 1037 O O . LEU A 1 128 ? -18.864 5.105 21.609 1.00 95.88 128 LEU A O 1
ATOM 1041 N N . LYS A 1 129 ? -19.927 5.001 19.623 1.00 95.81 129 LYS A N 1
ATOM 1042 C CA . LYS A 1 129 ? -21.019 5.923 19.979 1.00 95.81 129 LYS A CA 1
ATOM 1043 C C . LYS A 1 129 ? -22.036 5.313 20.944 1.00 95.81 129 LYS A C 1
ATOM 1045 O O . LYS A 1 129 ? -22.564 6.034 21.782 1.00 95.81 129 LYS A O 1
ATOM 1050 N N . LYS A 1 130 ? -22.346 4.021 20.795 1.00 96.25 130 LYS A N 1
ATOM 1051 C CA . LYS A 1 130 ? -23.367 3.323 21.599 1.00 96.25 130 LYS A CA 1
ATOM 1052 C C . LYS A 1 130 ? -22.824 2.771 22.909 1.00 96.25 130 LYS A C 1
ATOM 1054 O O . LYS A 1 130 ? -23.574 2.634 23.868 1.00 96.25 130 LYS A O 1
ATOM 1059 N N . GLU A 1 131 ? -21.547 2.413 22.934 1.00 96.62 131 GLU A N 1
ATOM 1060 C CA . GLU A 1 131 ? -20.933 1.803 24.101 1.00 96.62 131 GLU A CA 1
ATOM 1061 C C . GLU A 1 131 ? -20.899 2.798 25.270 1.00 96.62 131 GLU A C 1
ATOM 1063 O O . GLU A 1 131 ? -20.674 3.994 25.078 1.00 96.62 131 GLU A O 1
ATOM 1068 N N . ILE A 1 132 ? -21.111 2.315 26.493 1.00 95.69 132 ILE A N 1
ATOM 1069 C CA . ILE A 1 132 ? -21.039 3.140 27.712 1.00 95.69 132 ILE A CA 1
ATOM 1070 C C . ILE A 1 132 ? -19.808 2.752 28.536 1.00 95.69 132 ILE A C 1
ATOM 1072 O O . ILE A 1 132 ? -19.181 3.621 29.136 1.00 95.69 132 ILE A O 1
ATOM 1076 N N . ASP A 1 133 ? -19.406 1.477 28.506 1.00 97.19 133 ASP A N 1
ATOM 1077 C CA . ASP A 1 133 ? -18.241 0.998 29.244 1.00 97.19 133 ASP A CA 1
ATOM 1078 C C . ASP A 1 133 ? -16.927 1.543 28.656 1.00 97.19 133 ASP A C 1
ATOM 1080 O O . ASP A 1 133 ? -16.526 1.241 27.526 1.00 97.19 133 ASP A O 1
ATOM 1084 N N . ASN A 1 134 ? -16.218 2.324 29.473 1.00 95.25 134 ASN A N 1
ATOM 1085 C CA . ASN A 1 134 ? -14.931 2.920 29.133 1.00 95.25 134 ASN A CA 1
ATOM 1086 C C . ASN A 1 134 ? -13.845 1.878 28.833 1.00 95.25 134 ASN A C 1
ATOM 1088 O O . ASN A 1 134 ? -13.001 2.128 27.971 1.00 95.25 134 ASN A O 1
ATOM 1092 N N . LYS A 1 135 ? -13.858 0.705 29.484 1.00 96.56 135 LYS A N 1
ATOM 1093 C CA . LYS A 1 135 ? -12.873 -0.355 29.204 1.00 96.56 135 LYS A CA 1
ATOM 1094 C C . LYS A 1 135 ? -13.068 -0.910 27.798 1.00 96.56 135 LYS A C 1
ATOM 1096 O O . LYS A 1 135 ? -12.114 -0.977 27.026 1.00 96.56 135 LYS A O 1
ATOM 1101 N N . ARG A 1 136 ? -14.312 -1.229 27.432 1.00 95.62 136 ARG A N 1
ATOM 1102 C CA . ARG A 1 136 ? -14.654 -1.726 26.089 1.00 95.62 136 ARG A CA 1
ATOM 1103 C C . ARG A 1 136 ? -14.378 -0.683 25.009 1.00 95.62 136 ARG A C 1
ATOM 1105 O O . ARG A 1 136 ? -13.855 -1.038 23.952 1.00 95.62 136 ARG A O 1
ATOM 1112 N N . LYS A 1 137 ? -14.639 0.602 25.280 1.00 95.38 137 LYS A N 1
ATOM 1113 C CA . LYS A 1 137 ? -14.231 1.700 24.386 1.00 95.38 137 LYS A CA 1
ATOM 1114 C C . LYS A 1 137 ? -12.725 1.742 24.173 1.00 95.38 137 LYS A C 1
ATOM 1116 O O . LYS A 1 137 ? -12.291 1.857 23.032 1.00 95.38 137 LYS A O 1
ATOM 1121 N N . LEU A 1 138 ? -11.936 1.637 25.242 1.00 96.62 138 LEU A N 1
ATOM 1122 C CA . LEU A 1 138 ? -10.479 1.678 25.152 1.00 96.62 138 LEU A CA 1
ATOM 1123 C C . LEU A 1 138 ? -9.930 0.508 24.323 1.00 96.62 138 LEU A C 1
ATOM 1125 O O . LEU A 1 138 ? -9.107 0.724 23.436 1.00 96.62 138 LEU A O 1
ATOM 1129 N N . THR A 1 139 ? -10.429 -0.712 24.546 1.00 96.56 139 THR A N 1
ATOM 1130 C CA . THR A 1 139 ? -10.070 -1.879 23.724 1.00 96.56 139 THR A CA 1
ATOM 1131 C C . THR A 1 139 ? -10.421 -1.656 22.253 1.00 96.56 139 THR A C 1
ATOM 1133 O O . THR A 1 139 ? -9.613 -1.934 21.370 1.00 96.56 139 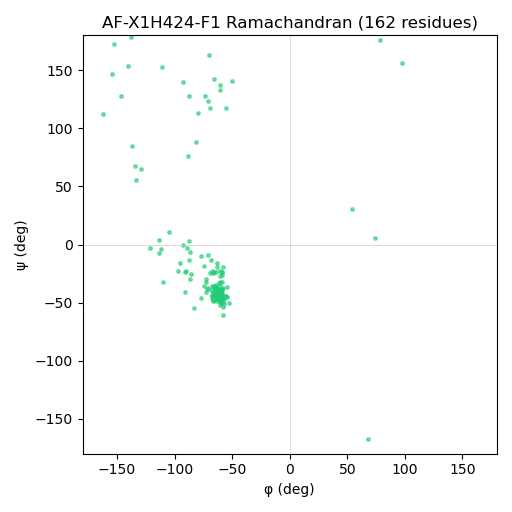THR A O 1
ATOM 1136 N N . CYS A 1 140 ? -11.605 -1.108 21.983 1.00 96.25 140 CYS A N 1
ATOM 1137 C CA . CYS A 1 140 ? -12.073 -0.821 20.632 1.00 96.25 140 CYS A CA 1
ATOM 1138 C C . CYS A 1 140 ? -11.200 0.231 19.921 1.00 96.25 140 CYS A C 1
ATOM 1140 O O . CYS A 1 140 ? -10.813 0.030 18.770 1.00 96.25 140 CYS A O 1
ATOM 1142 N N . TRP A 1 141 ? -10.799 1.295 20.623 1.00 96.38 141 TRP A N 1
ATOM 1143 C CA . TRP A 1 141 ? -9.824 2.268 20.123 1.00 96.38 141 TRP A CA 1
ATOM 1144 C C . TRP A 1 141 ? -8.465 1.635 19.824 1.00 96.38 141 TRP A C 1
ATOM 1146 O O . TRP A 1 141 ? -7.883 1.921 18.781 1.00 96.38 141 TRP A O 1
ATOM 1156 N N . GLY A 1 142 ? -7.977 0.745 20.693 1.00 96.88 142 GLY A N 1
ATOM 1157 C CA . GLY A 1 142 ? -6.729 0.016 20.464 1.00 96.88 142 GLY A CA 1
ATOM 1158 C C . GLY A 1 142 ? -6.761 -0.809 19.174 1.00 96.88 142 GLY A C 1
ATOM 1159 O O . GLY A 1 142 ? -5.844 -0.716 18.359 1.00 96.88 142 GLY A O 1
ATOM 1160 N N . LEU A 1 143 ? -7.849 -1.552 18.944 1.00 96.75 143 LEU A N 1
ATOM 1161 C CA . LEU A 1 143 ? -8.050 -2.316 17.708 1.00 96.75 143 LEU A CA 1
ATOM 1162 C C . LEU A 1 143 ? -8.112 -1.406 16.478 1.00 96.75 143 LEU A C 1
ATOM 1164 O O . LEU A 1 143 ? -7.456 -1.680 15.475 1.00 96.75 143 LEU A O 1
ATOM 1168 N N . LEU A 1 144 ? -8.861 -0.306 16.567 1.00 96.62 144 LEU A N 1
ATOM 1169 C CA . LEU A 1 144 ? -9.003 0.651 15.474 1.00 96.62 144 LEU A CA 1
ATOM 1170 C C . LEU A 1 144 ? -7.655 1.266 15.074 1.00 96.62 144 LEU A C 1
ATOM 1172 O O . LEU A 1 144 ? -7.353 1.368 13.885 1.00 96.62 144 LEU A O 1
ATOM 1176 N N . LEU A 1 145 ? -6.831 1.647 16.053 1.00 96.50 145 LEU A N 1
ATOM 1177 C CA . LEU A 1 145 ? -5.491 2.184 15.815 1.00 96.50 145 LEU A CA 1
ATOM 1178 C C . LEU A 1 145 ? -4.559 1.131 15.209 1.00 96.50 145 LEU A C 1
ATOM 1180 O O . LEU A 1 145 ? -3.825 1.447 14.275 1.00 96.50 145 LEU A O 1
ATOM 1184 N N . GLY A 1 146 ? -4.624 -0.117 15.681 1.00 96.88 146 GLY A N 1
ATOM 1185 C CA . GLY A 1 146 ? -3.858 -1.229 15.113 1.00 96.88 146 GLY A CA 1
ATOM 1186 C C . GLY A 1 146 ? -4.199 -1.481 13.643 1.00 96.88 146 GLY A C 1
ATOM 1187 O O . GLY A 1 146 ? -3.306 -1.511 12.798 1.00 96.88 146 GLY A O 1
ATOM 1188 N N . ILE A 1 147 ? -5.493 -1.568 13.321 1.00 96.12 147 ILE A N 1
ATOM 1189 C CA . ILE A 1 147 ? -5.981 -1.719 11.941 1.00 96.12 147 ILE A CA 1
ATOM 1190 C C . ILE A 1 147 ? -5.552 -0.524 11.084 1.00 96.12 147 ILE A C 1
ATOM 1192 O O . ILE A 1 147 ? -5.052 -0.705 9.979 1.00 96.12 147 ILE A O 1
ATOM 1196 N N . THR A 1 148 ? -5.686 0.697 11.602 1.00 96.69 148 THR A N 1
ATOM 1197 C CA . THR A 1 148 ? -5.287 1.913 10.876 1.00 96.69 148 THR A CA 1
ATOM 1198 C C . THR A 1 148 ? -3.787 1.920 10.583 1.00 96.69 148 THR A C 1
ATOM 1200 O O . THR A 1 148 ? -3.385 2.201 9.457 1.00 96.69 148 THR A O 1
ATOM 1203 N N . SER A 1 149 ? -2.959 1.550 11.562 1.00 95.88 149 SER A N 1
ATOM 1204 C CA . SER A 1 149 ? -1.509 1.421 11.392 1.00 95.88 149 SER A CA 1
ATOM 1205 C C . SER A 1 149 ? -1.157 0.405 10.300 1.00 95.88 149 SER A C 1
ATOM 1207 O O . SER A 1 149 ? -0.370 0.705 9.402 1.00 95.88 149 SER A O 1
ATOM 1209 N N . PHE A 1 150 ? -1.807 -0.763 10.310 1.00 95.25 150 PHE A N 1
ATOM 1210 C CA . PHE A 1 150 ? -1.636 -1.791 9.281 1.00 95.25 150 PHE A CA 1
ATOM 1211 C C . PHE A 1 150 ? -2.032 -1.296 7.878 1.00 95.25 150 PHE A C 1
ATOM 1213 O O . PHE A 1 150 ? -1.277 -1.469 6.919 1.00 95.25 150 PHE A O 1
ATOM 1220 N N . LEU A 1 151 ? -3.185 -0.631 7.748 1.00 95.56 151 LEU A N 1
ATOM 1221 C CA . LEU A 1 151 ? -3.677 -0.110 6.467 1.00 95.56 151 LEU A CA 1
ATOM 1222 C C . LEU A 1 151 ? -2.787 1.002 5.900 1.00 95.56 151 LEU A C 1
ATOM 1224 O O . LEU A 1 151 ? -2.583 1.055 4.686 1.00 95.56 151 LEU A O 1
ATOM 1228 N N . ILE A 1 152 ? -2.235 1.861 6.763 1.00 95.06 152 ILE A N 1
ATOM 1229 C CA . ILE A 1 152 ? -1.254 2.883 6.372 1.00 95.06 152 ILE A CA 1
ATOM 1230 C C . 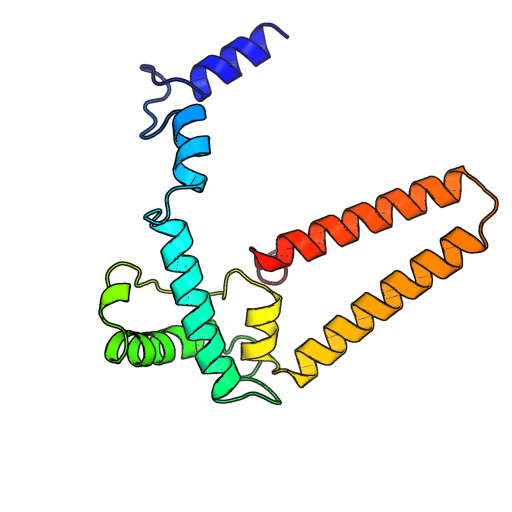ILE A 1 152 ? 0.054 2.218 5.944 1.00 95.06 152 ILE A C 1
ATOM 1232 O O . ILE A 1 152 ? 0.611 2.572 4.909 1.00 95.06 152 ILE A O 1
ATOM 1236 N N . SER A 1 153 ? 0.534 1.227 6.699 1.00 93.69 153 SER A N 1
ATOM 1237 C CA . SER A 1 153 ? 1.743 0.478 6.341 1.00 93.69 153 SER A CA 1
ATOM 1238 C C . SER A 1 153 ? 1.607 -0.192 4.968 1.00 93.69 153 SER A C 1
ATOM 1240 O O . SER A 1 153 ? 2.545 -0.167 4.168 1.00 93.69 153 SER A O 1
ATOM 1242 N N . SER A 1 154 ? 0.412 -0.692 4.645 1.00 94.62 154 SER A N 1
ATOM 1243 C CA . SER A 1 154 ? 0.084 -1.328 3.359 1.00 94.62 154 SER A CA 1
ATOM 1244 C C . SER A 1 154 ? 0.191 -0.385 2.146 1.00 94.62 154 SER A C 1
ATOM 1246 O O . SER A 1 154 ? 0.275 -0.853 1.016 1.00 94.62 154 SER A O 1
ATOM 1248 N N . LEU A 1 155 ? 0.248 0.943 2.337 1.00 92.44 155 LEU A N 1
ATOM 1249 C CA . LEU A 1 155 ? 0.531 1.894 1.246 1.00 92.44 155 LEU A CA 1
ATOM 1250 C C . LEU A 1 155 ? 1.978 1.803 0.741 1.00 92.44 155 LEU A C 1
ATOM 1252 O O . LEU A 1 155 ? 2.262 2.177 -0.394 1.00 92.44 155 LEU A O 1
ATOM 1256 N N . PHE A 1 156 ? 2.894 1.333 1.585 1.00 89.88 156 PHE A N 1
ATOM 1257 C CA . PHE A 1 156 ? 4.334 1.313 1.308 1.00 89.88 156 PHE A CA 1
ATOM 1258 C C . PHE A 1 156 ? 4.934 -0.096 1.371 1.00 89.88 156 PHE A C 1
ATOM 1260 O O . PHE A 1 156 ? 6.134 -0.282 1.150 1.00 89.88 156 PHE A O 1
ATOM 1267 N N . THR A 1 157 ? 4.114 -1.083 1.726 1.00 87.75 157 THR A N 1
ATOM 1268 C CA . THR A 1 157 ? 4.497 -2.480 1.928 1.00 87.75 157 THR A CA 1
ATOM 1269 C C . THR A 1 157 ? 3.447 -3.410 1.316 1.00 87.75 157 THR A C 1
ATOM 1271 O O . THR A 1 157 ? 2.474 -2.949 0.723 1.00 87.75 157 THR A O 1
ATOM 1274 N N . PHE A 1 158 ? 3.690 -4.715 1.403 1.00 87.75 158 PHE A N 1
ATOM 1275 C CA . PHE A 1 158 ? 2.879 -5.774 0.795 1.00 87.75 158 PHE A CA 1
ATOM 1276 C C . PHE A 1 158 ? 2.620 -6.898 1.816 1.00 87.75 158 PHE A C 1
ATOM 1278 O O . PHE A 1 158 ? 3.017 -8.045 1.599 1.00 87.75 158 PHE A O 1
ATOM 1285 N N . PRO A 1 159 ? 2.051 -6.587 2.996 1.00 81.31 159 PRO A N 1
ATOM 1286 C CA . PRO A 1 159 ? 1.948 -7.549 4.089 1.00 81.31 159 PRO A CA 1
ATOM 1287 C C . PRO A 1 159 ? 1.160 -8.812 3.720 1.00 81.31 159 PRO A C 1
ATOM 1289 O O . PRO A 1 159 ? 1.393 -9.848 4.333 1.00 81.31 159 PRO A O 1
ATOM 1292 N N . LEU A 1 160 ? 0.270 -8.762 2.720 1.00 80.88 160 LEU A N 1
ATOM 1293 C CA . LEU A 1 160 ? -0.513 -9.930 2.292 1.00 80.88 160 LEU A CA 1
ATOM 1294 C C . LEU A 1 160 ? 0.289 -10.930 1.445 1.00 80.88 160 LEU A C 1
ATOM 1296 O O . LEU A 1 160 ? -0.185 -12.033 1.189 1.00 80.88 160 LEU A O 1
ATOM 1300 N N . HIS A 1 161 ? 1.497 -10.554 1.028 1.00 82.31 161 HIS A N 1
ATOM 1301 C CA . HIS A 1 161 ? 2.355 -11.336 0.136 1.00 82.31 161 HIS A CA 1
ATOM 1302 C C . HIS A 1 161 ? 3.640 -11.821 0.833 1.00 82.31 161 HIS A C 1
ATOM 1304 O O . HIS A 1 161 ? 4.498 -12.451 0.212 1.00 82.31 161 HIS A O 1
ATOM 1310 N N . VAL A 1 162 ? 3.782 -11.553 2.137 1.00 78.62 162 VAL A N 1
ATOM 1311 C CA . VAL A 1 162 ? 4.865 -12.096 2.966 1.00 78.62 162 VAL A CA 1
ATOM 1312 C C . VAL A 1 162 ? 4.422 -13.462 3.512 1.00 78.62 162 VAL A C 1
ATOM 1314 O O . VAL A 1 162 ? 3.330 -13.548 4.073 1.00 78.62 162 VAL A O 1
ATOM 1317 N N . PRO A 1 163 ? 5.220 -14.537 3.355 1.00 67.12 163 PRO A N 1
ATOM 1318 C CA . PRO A 1 163 ? 4.876 -15.835 3.927 1.00 67.12 163 PRO A CA 1
ATOM 1319 C C . PRO A 1 163 ? 4.776 -15.748 5.458 1.00 67.12 163 PRO A C 1
ATOM 1321 O O . PRO A 1 163 ? 5.601 -15.085 6.090 1.00 67.12 163 PRO A O 1
ATOM 1324 N N . ALA A 1 164 ? 3.745 -16.398 6.007 1.00 49.06 164 ALA A N 1
ATOM 1325 C CA . ALA A 1 164 ? 3.477 -16.496 7.443 1.00 49.06 164 ALA A CA 1
ATOM 1326 C C . ALA A 1 164 ? 4.509 -17.359 8.182 1.00 49.06 164 ALA A C 1
ATOM 1328 O O . ALA A 1 164 ? 5.039 -18.311 7.561 1.00 49.06 164 ALA A O 1
#

Solvent-accessible surface area (backbone atoms only — not comparable to full-atom values): 9023 Å² total; per-residue (Å²): 110,70,68,59,53,52,52,49,49,51,72,37,41,75,43,98,91,31,82,55,100,59,37,53,70,54,48,63,54,46,73,73,39,86,78,35,63,68,59,48,27,46,52,50,38,46,55,33,40,48,50,45,19,67,77,27,44,58,58,23,68,34,86,78,32,51,46,72,46,40,66,62,44,40,54,56,48,35,73,80,40,60,90,51,55,90,44,69,74,93,56,66,66,48,46,15,38,64,54,39,37,20,23,14,37,0,48,54,47,39,49,51,52,53,50,53,52,55,51,52,54,50,51,52,53,54,47,59,72,70,56,80,55,64,68,63,45,51,54,50,50,52,52,52,52,52,54,49,52,52,59,58,48,26,62,65,28,45,74,92,77,55,86,131

Radius of gyration: 21.17 Å; Cα contacts (8 Å, |Δi|>4): 158; chains: 1; bounding 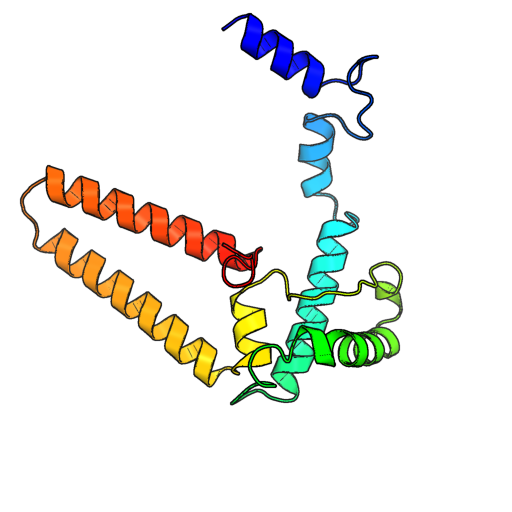box: 59×30×55 Å

pLDDT: mean 90.74, std 9.77, range [49.06, 98.56]

InterPro domains:
  IPR007016 O-antigen ligase-related domain [PF04932] (12-113)
  IPR051533 O-antigen ligase-like [PTHR37422] (4-163)

Secondary structure (DSSP, 8-state):
-HHHHHHHHHHHS-BTTB--SS-HHHHHHHTT-TT-HHHHHHHHHHHHHHHHHHHSTTT-S-TTHHHHHHHHHHHHHHHH-GGGGGG----SS-SSHHHHHHHHHHHHHHHHHHHHHHHHHHHHHHHHHH---HHHHHHHHHHHHHHHHHHHHTTT--GGGS--